Protein AF-A0A6U0T9C7-F1 (afdb_monomer)

Secondary structure (DSSP, 8-state):
-HHHHHHHHHHHHTGGG-HHHHT-HHHHHHHHHHHHHHHHH-GGGHHHHHHHHHHHHHH-TT-HHHHHHHHHHHHHTT-HHHHHHHHHHHHHH-GGGHHHHHHHHHHHHHHHHHHTT-

Nearest PDB structures (foldseek):
  2vyi-assembly2_B  TM=6.936E-01  e=2.132E-03  Homo sapiens
  4gyw-assembly2_A  TM=7.479E-01  e=1.296E-02  Homo sapiens
  5hgv-assembly1_A  TM=7.455E-01  e=1.296E-02  Homo sapiens
  4gyw-assembly1_C  TM=7.461E-01  e=1.592E-02  Homo sapiens
  4n3c-assembly1_A  TM=6.833E-01  e=2.667E-02  Homo sapiens

Radius of gyration: 15.23 Å; Cα contacts (8 Å, |Δi|>4): 133; chains: 1; bounding box: 35×31×42 Å

Solvent-accessible surface area (backbone atoms only — not comparable to full-atom values): 6053 Å² total; per-residue (Å²): 113,67,47,64,53,36,52,52,50,47,51,60,44,58,49,84,79,45,70,78,39,69,59,26,67,66,44,22,51,41,26,35,54,30,20,54,45,29,57,73,73,41,80,88,30,34,64,64,19,46,59,27,27,54,54,16,39,76,52,37,78,66,46,36,67,39,26,50,50,44,17,54,36,26,45,75,72,66,38,51,67,62,16,39,55,22,33,50,53,19,20,72,56,32,64,90,42,38,70,57,33,54,52,52,43,54,52,46,54,52,52,52,57,60,62,74,75,110

pLDDT: mean 89.1, std 9.53, range [55.69, 97.62]

Foldseek 3Di:
DQLVVLVVVLCVLPPPPPVVSQLDLSNLVSLLSNLVVQVVPDLVSLVVSLVSLVSSCVSPVLPLSSLQSQLVSCVSVVNLVSSLVSLVSSCVSPVVCVVVSVVVNVVSVVVNVVVVVD

Mean predicted aligned error: 5.06 Å

Structure (mmCIF, N/CA/C/O backbone):
data_AF-A0A6U0T9C7-F1
#
_entry.id   AF-A0A6U0T9C7-F1
#
loop_
_atom_site.group_PDB
_atom_site.id
_atom_site.type_symbol
_atom_s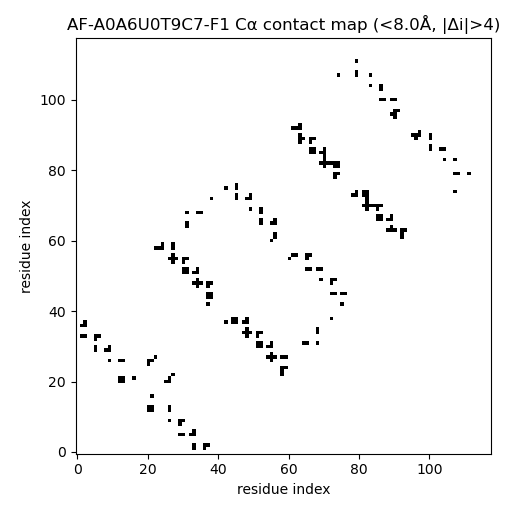ite.label_atom_id
_atom_site.label_alt_id
_atom_site.label_comp_id
_atom_site.label_asym_id
_atom_site.label_entity_id
_atom_site.label_seq_id
_atom_site.pdbx_PDB_ins_code
_atom_site.Cartn_x
_atom_site.Cartn_y
_atom_site.Cartn_z
_atom_site.occupancy
_atom_site.B_iso_or_equiv
_atom_site.auth_seq_id
_atom_site.auth_comp_id
_atom_site.auth_asym_id
_atom_site.auth_atom_id
_atom_site.pdbx_PDB_model_num
ATOM 1 N N . LYS A 1 1 ? 8.432 17.665 -3.614 1.00 78.50 1 LYS A N 1
ATOM 2 C CA . LYS A 1 1 ? 9.673 17.315 -4.367 1.00 78.50 1 LYS A CA 1
ATOM 3 C C . LYS A 1 1 ? 9.810 15.802 -4.592 1.00 78.50 1 LYS A C 1
ATOM 5 O O . LYS A 1 1 ? 9.976 15.419 -5.741 1.00 78.50 1 LYS A O 1
ATOM 10 N N . LYS A 1 2 ? 9.670 14.964 -3.547 1.00 86.88 2 LYS A N 1
ATOM 11 C CA . LYS A 1 2 ? 9.760 13.483 -3.593 1.00 86.88 2 LYS A CA 1
ATOM 12 C C . LYS A 1 2 ? 8.844 12.835 -4.644 1.00 86.88 2 LYS A C 1
ATOM 14 O O . LYS A 1 2 ? 9.348 12.213 -5.568 1.00 86.88 2 LYS A O 1
ATOM 19 N N . VAL A 1 3 ? 7.535 13.103 -4.590 1.00 89.06 3 VAL A N 1
ATOM 20 C CA . VAL A 1 3 ? 6.555 12.571 -5.562 1.00 89.06 3 VAL A CA 1
ATOM 21 C C . VAL A 1 3 ? 6.921 12.899 -7.008 1.00 89.06 3 VAL A C 1
ATOM 23 O O . VAL A 1 3 ? 6.944 12.011 -7.843 1.00 89.06 3 VAL A O 1
ATOM 26 N N . LYS A 1 4 ? 7.296 14.149 -7.314 1.00 89.81 4 LYS A N 1
ATOM 27 C CA . LYS A 1 4 ? 7.673 14.555 -8.681 1.00 89.81 4 LYS A CA 1
ATOM 28 C C . LYS A 1 4 ? 8.869 13.759 -9.223 1.00 89.81 4 LYS A C 1
ATOM 30 O O . LYS A 1 4 ? 8.873 13.406 -10.398 1.00 89.81 4 LYS A O 1
ATOM 35 N N . LEU A 1 5 ? 9.868 13.487 -8.379 1.00 90.94 5 LEU A N 1
ATOM 36 C CA . LEU A 1 5 ? 11.025 12.670 -8.756 1.00 90.94 5 LEU A CA 1
ATOM 37 C C . LEU A 1 5 ? 10.598 11.228 -9.036 1.00 90.94 5 LEU A C 1
ATOM 39 O O . LEU A 1 5 ? 10.905 10.701 -10.100 1.00 90.94 5 LEU A O 1
ATOM 43 N N . LEU A 1 6 ? 9.826 10.633 -8.128 1.00 91.81 6 LEU A N 1
ATOM 44 C CA . LEU A 1 6 ? 9.320 9.268 -8.272 1.00 91.81 6 LEU A CA 1
ATOM 45 C C . LEU A 1 6 ? 8.404 9.120 -9.492 1.00 91.81 6 LEU A C 1
ATOM 47 O O . LEU A 1 6 ? 8.514 8.146 -10.225 1.00 91.81 6 LEU A O 1
ATOM 51 N N . SER A 1 7 ? 7.579 10.123 -9.798 1.00 91.69 7 SER A N 1
ATOM 52 C CA . SER A 1 7 ? 6.781 10.145 -11.025 1.00 91.69 7 SER A CA 1
ATOM 53 C C . SER A 1 7 ? 7.632 10.173 -12.287 1.00 91.69 7 SER A C 1
ATOM 55 O O . SER A 1 7 ? 7.275 9.523 -13.264 1.00 91.69 7 SER A O 1
ATOM 57 N N . SER A 1 8 ? 8.759 10.890 -12.273 1.00 91.19 8 SER A N 1
ATOM 58 C CA . SER A 1 8 ? 9.704 10.859 -13.390 1.00 91.19 8 SER A CA 1
ATOM 59 C C . SER A 1 8 ? 10.360 9.488 -13.534 1.00 91.19 8 SER A C 1
ATOM 61 O O . SER A 1 8 ? 10.515 9.025 -14.657 1.00 91.19 8 SER A O 1
ATOM 63 N N . VAL A 1 9 ? 10.724 8.840 -12.422 1.00 90.12 9 VAL A N 1
ATOM 64 C CA . VAL A 1 9 ? 11.318 7.493 -12.426 1.00 90.12 9 VAL A CA 1
ATOM 65 C C . VAL A 1 9 ? 10.330 6.477 -12.985 1.00 90.12 9 VAL A C 1
ATOM 67 O O . VAL A 1 9 ? 10.665 5.782 -13.938 1.00 90.12 9 VAL A O 1
ATOM 70 N N . VAL A 1 10 ? 9.100 6.446 -12.463 1.00 90.62 10 VAL A N 1
ATOM 71 C CA . VAL A 1 10 ? 8.047 5.551 -12.960 1.00 90.62 10 VAL A CA 1
ATOM 72 C C . VAL A 1 10 ? 7.809 5.786 -14.448 1.00 90.62 10 VAL A C 1
ATOM 74 O O . VAL A 1 10 ? 7.822 4.832 -15.210 1.00 90.62 10 VAL A O 1
ATOM 77 N N . LYS A 1 11 ? 7.690 7.047 -14.889 1.00 90.44 11 LYS A N 1
ATOM 78 C CA . LYS A 1 11 ? 7.507 7.367 -16.312 1.00 90.44 11 LYS A CA 1
ATOM 79 C C . LYS A 1 11 ? 8.641 6.829 -17.187 1.00 90.44 11 LYS A C 1
ATOM 81 O O . LYS A 1 11 ? 8.370 6.378 -18.292 1.00 90.44 11 LYS A O 1
ATOM 86 N N . SER A 1 12 ? 9.889 6.908 -16.727 1.00 87.00 12 SER A N 1
ATOM 87 C CA . SER A 1 12 ? 11.034 6.369 -17.465 1.00 87.00 12 SER A CA 1
ATOM 88 C C . SER A 1 12 ? 11.021 4.841 -17.517 1.00 87.00 12 SER A C 1
ATOM 90 O O . SER A 1 12 ? 11.370 4.282 -18.547 1.00 87.00 12 SER A O 1
ATOM 92 N N . LEU A 1 13 ? 10.602 4.179 -16.435 1.00 84.88 13 LEU A N 1
ATOM 93 C CA . LEU A 1 13 ? 10.501 2.716 -16.352 1.00 84.88 13 LEU A CA 1
ATOM 94 C C . LEU A 1 13 ? 9.321 2.145 -17.150 1.00 84.88 13 LEU A C 1
ATOM 96 O O . LEU A 1 13 ? 9.326 0.967 -17.480 1.00 84.88 13 LEU A O 1
ATOM 100 N N . THR A 1 14 ? 8.322 2.972 -17.462 1.00 85.19 14 THR A N 1
ATOM 101 C CA . THR A 1 14 ? 7.164 2.601 -18.287 1.00 85.19 14 THR A CA 1
ATOM 102 C C . THR A 1 14 ? 7.236 3.179 -19.701 1.00 85.19 14 THR A C 1
ATOM 104 O O . THR A 1 14 ? 6.224 3.204 -20.398 1.00 85.19 14 THR A O 1
ATOM 107 N N . LYS A 1 15 ? 8.372 3.757 -20.109 1.00 78.50 15 LYS A N 1
ATOM 108 C CA . LYS A 1 15 ? 8.492 4.386 -21.425 1.00 78.50 15 LYS A CA 1
ATOM 109 C C . LYS A 1 15 ? 8.674 3.312 -22.506 1.00 78.50 15 LYS A C 1
ATOM 111 O O . LYS A 1 15 ? 9.480 2.408 -22.333 1.00 78.50 15 LYS A O 1
ATOM 116 N N . ASP A 1 16 ? 7.946 3.480 -23.610 1.00 64.56 16 ASP A N 1
ATOM 117 C CA . ASP A 1 16 ? 8.043 2.720 -24.869 1.00 64.56 16 ASP A CA 1
ATOM 118 C C . ASP A 1 16 ? 7.512 1.271 -24.861 1.00 64.56 16 ASP A C 1
ATOM 120 O O . ASP A 1 16 ? 7.945 0.478 -25.691 1.00 64.56 16 ASP A O 1
ATOM 124 N N . ASP A 1 17 ? 6.560 0.924 -23.975 1.00 60.25 17 ASP A N 1
ATOM 125 C CA . ASP A 1 17 ? 5.996 -0.443 -23.844 1.00 60.25 17 ASP A CA 1
ATOM 126 C C . ASP A 1 17 ? 7.082 -1.535 -23.848 1.00 60.25 17 ASP A C 1
ATOM 128 O O . ASP A 1 17 ? 6.859 -2.672 -24.268 1.00 60.25 17 ASP A O 1
ATOM 132 N N . ASP A 1 18 ? 8.285 -1.173 -23.389 1.00 60.09 18 ASP A N 1
ATOM 133 C CA . ASP A 1 18 ? 9.440 -2.048 -23.405 1.00 60.09 18 ASP A CA 1
ATOM 134 C C . ASP A 1 18 ? 9.189 -3.131 -22.355 1.00 60.09 18 ASP A C 1
ATOM 136 O O . ASP A 1 18 ? 9.320 -2.925 -21.141 1.00 60.09 18 ASP A O 1
ATOM 140 N N . VAL A 1 19 ? 8.702 -4.275 -22.846 1.00 60.56 19 VAL A N 1
ATOM 141 C CA . VAL A 1 19 ? 8.072 -5.357 -22.075 1.00 60.56 19 VAL A CA 1
ATOM 142 C C . VAL A 1 19 ? 8.976 -5.843 -20.937 1.00 60.56 19 VAL A C 1
ATOM 144 O O . VAL A 1 19 ? 8.490 -6.339 -19.922 1.00 60.56 19 VAL A O 1
ATOM 147 N N . GLN A 1 20 ? 10.293 -5.646 -21.060 1.00 61.75 20 GLN A N 1
ATOM 148 C CA . GLN A 1 20 ? 11.268 -6.024 -20.040 1.00 61.75 20 GLN A CA 1
ATOM 149 C C . GLN A 1 20 ? 11.197 -5.184 -18.756 1.00 61.75 20 GLN A C 1
ATOM 151 O O . GLN A 1 20 ? 11.507 -5.704 -17.684 1.00 61.75 20 GLN A O 1
ATOM 156 N N . LEU A 1 21 ? 10.802 -3.907 -18.820 1.00 67.12 21 LEU A N 1
ATOM 157 C CA . LEU A 1 21 ? 10.842 -3.009 -17.656 1.00 67.12 21 LEU A CA 1
ATOM 158 C C . LEU A 1 21 ? 9.487 -2.842 -16.962 1.00 67.12 21 LEU A C 1
ATOM 160 O O . LEU A 1 21 ? 9.453 -2.612 -15.749 1.00 67.12 21 LEU A O 1
ATOM 164 N N . VAL A 1 22 ? 8.383 -3.038 -17.688 1.00 71.25 22 VAL A N 1
ATOM 165 C CA . VAL A 1 22 ? 7.010 -2.944 -17.155 1.00 71.25 22 VAL A CA 1
ATOM 166 C C . VAL A 1 22 ? 6.708 -4.038 -16.118 1.00 71.25 22 VAL A C 1
ATOM 168 O O . VAL A 1 22 ? 5.928 -3.816 -15.201 1.00 71.25 22 VAL A O 1
ATOM 171 N N . GLY A 1 23 ? 7.367 -5.196 -16.207 1.00 76.56 23 GLY A N 1
ATOM 172 C CA . GLY A 1 23 ? 7.290 -6.268 -15.204 1.00 76.56 23 GLY A CA 1
ATOM 173 C C . GLY A 1 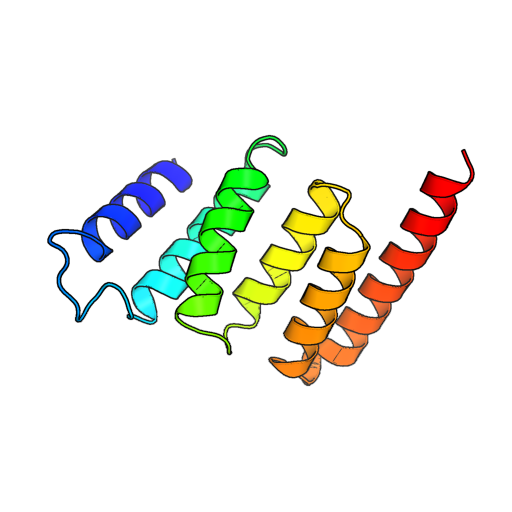23 ? 8.458 -6.289 -14.214 1.00 76.56 23 GLY A C 1
ATOM 174 O O . GLY A 1 23 ? 8.669 -7.293 -13.538 1.00 76.56 23 GLY A O 1
ATOM 175 N N . SER A 1 24 ? 9.283 -5.239 -14.162 1.00 85.62 24 SER A N 1
ATOM 176 C CA . SER A 1 24 ? 10.500 -5.263 -13.347 1.00 85.62 24 SER A CA 1
ATOM 177 C C . SER A 1 24 ? 10.221 -4.989 -11.868 1.00 85.62 24 SER A C 1
ATOM 179 O O . SER A 1 24 ? 9.469 -4.083 -11.503 1.00 85.62 24 SER A O 1
ATOM 181 N N . THR A 1 25 ? 10.934 -5.688 -10.985 1.00 88.12 25 THR A N 1
ATOM 182 C CA . THR A 1 25 ? 10.912 -5.410 -9.538 1.00 88.12 25 THR A CA 1
ATOM 183 C C . THR A 1 25 ? 11.383 -3.988 -9.212 1.00 88.12 25 THR A C 1
ATOM 185 O O . THR A 1 25 ? 11.005 -3.431 -8.182 1.00 88.12 25 THR A O 1
ATOM 188 N N . ALA A 1 26 ? 12.171 -3.357 -10.090 1.00 89.62 26 ALA A N 1
ATOM 189 C CA . ALA A 1 26 ? 12.546 -1.948 -9.980 1.00 89.62 26 ALA A CA 1
ATOM 190 C C . ALA A 1 26 ? 11.336 -1.013 -10.142 1.00 89.62 26 ALA A C 1
ATOM 192 O O . ALA A 1 26 ? 11.202 -0.051 -9.381 1.00 89.62 26 ALA A O 1
ATOM 193 N N . LEU A 1 27 ? 10.434 -1.308 -11.085 1.00 91.06 27 LEU A N 1
ATOM 194 C CA . LEU A 1 27 ? 9.176 -0.581 -11.232 1.00 91.06 27 LEU A CA 1
ATOM 195 C C . LEU A 1 27 ? 8.267 -0.803 -10.021 1.00 91.06 27 LEU A C 1
ATOM 197 O O . LEU A 1 27 ? 7.776 0.181 -9.469 1.00 91.06 27 LEU A O 1
ATOM 201 N N . ALA A 1 28 ? 8.117 -2.048 -9.554 1.00 92.75 28 ALA A N 1
ATOM 202 C CA . ALA A 1 28 ? 7.353 -2.344 -8.339 1.00 92.75 28 ALA A CA 1
ATOM 203 C C . ALA A 1 28 ? 7.863 -1.522 -7.141 1.00 92.75 28 ALA A C 1
ATOM 205 O O . ALA A 1 28 ? 7.093 -0.822 -6.485 1.00 92.75 28 ALA A O 1
ATOM 206 N N . HIS A 1 29 ? 9.179 -1.498 -6.910 1.00 92.94 29 HIS A N 1
ATOM 207 C CA . HIS A 1 29 ? 9.777 -0.677 -5.855 1.00 92.94 29 HIS A CA 1
ATOM 208 C C . HIS A 1 29 ? 9.537 0.826 -6.049 1.00 92.94 29 HIS A C 1
ATOM 210 O O . HIS A 1 29 ? 9.235 1.527 -5.081 1.00 92.94 29 HIS A O 1
ATOM 216 N N . ALA A 1 30 ? 9.658 1.345 -7.274 1.00 93.81 30 ALA A N 1
ATOM 217 C CA . ALA A 1 30 ? 9.414 2.759 -7.552 1.00 93.81 30 ALA A CA 1
ATOM 218 C C . ALA A 1 30 ? 7.952 3.158 -7.279 1.00 93.81 30 ALA A C 1
ATOM 220 O O . ALA A 1 30 ? 7.711 4.225 -6.709 1.00 93.81 30 ALA A O 1
ATOM 221 N N . LEU A 1 31 ? 6.998 2.293 -7.638 1.00 95.00 31 LEU A N 1
ATOM 222 C CA . LEU A 1 31 ? 5.571 2.462 -7.360 1.00 95.00 31 LEU A CA 1
ATOM 223 C C . LEU A 1 31 ? 5.289 2.449 -5.852 1.00 95.00 31 LEU A C 1
ATOM 225 O O . LEU A 1 31 ? 4.675 3.386 -5.348 1.00 95.00 31 LEU A O 1
ATOM 229 N N . VAL A 1 32 ? 5.838 1.481 -5.109 1.00 95.81 32 VAL A N 1
ATOM 230 C CA . VAL A 1 32 ? 5.737 1.412 -3.636 1.00 95.81 32 VAL A CA 1
ATOM 231 C C . VAL A 1 32 ? 6.232 2.702 -2.986 1.00 95.81 32 VAL A C 1
ATOM 233 O O . VAL A 1 32 ? 5.557 3.268 -2.129 1.00 95.81 32 VAL A O 1
ATOM 236 N N . LEU A 1 33 ? 7.396 3.211 -3.402 1.00 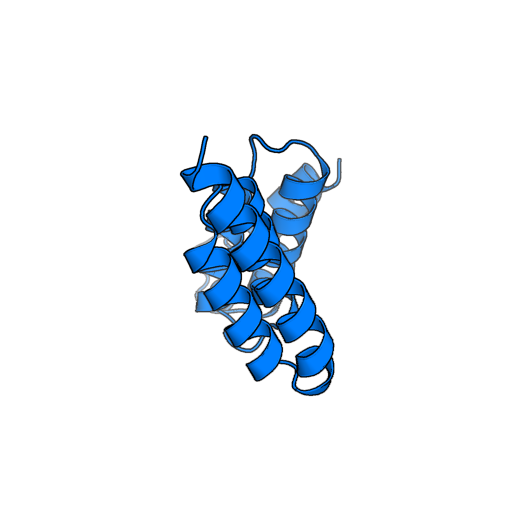94.50 33 LEU A N 1
ATOM 237 C CA . LEU A 1 33 ? 7.940 4.459 -2.858 1.00 94.50 33 LEU A CA 1
ATOM 238 C C . LEU A 1 33 ? 7.086 5.680 -3.215 1.00 94.50 33 LEU A C 1
ATOM 240 O O . LEU A 1 33 ? 7.039 6.639 -2.438 1.00 94.50 33 LEU A O 1
ATOM 244 N N . ARG A 1 34 ? 6.451 5.683 -4.393 1.00 94.69 34 ARG A N 1
ATOM 245 C CA . ARG A 1 34 ? 5.587 6.785 -4.830 1.00 94.69 34 ARG A CA 1
ATOM 246 C C . ARG A 1 34 ? 4.273 6.796 -4.062 1.00 94.69 34 ARG A C 1
ATOM 248 O O . ARG A 1 34 ? 3.886 7.869 -3.605 1.00 94.69 34 ARG A O 1
ATOM 255 N N . ALA A 1 35 ? 3.678 5.629 -3.838 1.00 94.75 35 ALA A N 1
ATOM 256 C CA . ALA A 1 35 ? 2.514 5.468 -2.980 1.00 94.75 35 ALA A CA 1
ATOM 257 C C . ALA A 1 35 ? 2.788 5.941 -1.546 1.00 94.75 35 ALA A C 1
ATOM 259 O O . ALA A 1 35 ? 2.043 6.762 -1.021 1.00 94.75 35 ALA A O 1
ATOM 260 N N . ASP A 1 36 ? 3.912 5.518 -0.957 1.00 94.06 36 ASP A N 1
ATOM 261 C CA . ASP A 1 36 ? 4.379 5.971 0.365 1.00 94.06 36 ASP A CA 1
ATOM 262 C C . ASP A 1 36 ? 4.426 7.512 0.426 1.00 94.06 36 ASP A C 1
ATOM 264 O O . ASP A 1 36 ? 3.854 8.165 1.297 1.00 94.06 36 ASP A O 1
ATOM 268 N N . ALA A 1 37 ? 5.034 8.124 -0.596 1.00 92.69 37 ALA A N 1
ATOM 269 C CA . ALA A 1 37 ? 5.148 9.574 -0.703 1.00 92.69 37 ALA A CA 1
ATOM 270 C C . ALA A 1 37 ? 3.805 10.291 -0.940 1.00 92.69 37 ALA A C 1
ATOM 272 O O . ALA A 1 37 ? 3.689 11.472 -0.613 1.00 92.69 37 ALA A O 1
ATOM 273 N N . HIS A 1 38 ? 2.810 9.631 -1.537 1.00 91.88 38 HIS A N 1
ATOM 274 C CA . HIS A 1 38 ? 1.456 10.173 -1.668 1.00 91.88 38 HIS A CA 1
ATOM 275 C C . HIS A 1 38 ? 0.764 10.247 -0.306 1.00 91.88 38 HIS A C 1
ATOM 277 O O . HIS A 1 38 ? 0.215 11.301 0.027 1.00 91.88 38 HIS A O 1
ATOM 283 N N . LEU A 1 39 ? 0.859 9.179 0.492 1.00 90.50 39 LEU A N 1
ATOM 284 C CA . LEU A 1 39 ? 0.263 9.119 1.828 1.00 90.50 39 LEU A CA 1
ATOM 285 C C . LEU A 1 39 ? 0.916 10.107 2.809 1.00 90.50 39 LEU A C 1
ATOM 287 O O . LEU A 1 39 ? 0.220 10.691 3.634 1.00 90.50 39 LEU A O 1
ATOM 291 N N . GLU A 1 40 ? 2.225 10.359 2.685 1.00 86.56 40 GLU A N 1
ATOM 292 C CA . GLU A 1 40 ? 2.953 11.335 3.517 1.00 86.56 40 GLU A CA 1
ATOM 293 C C . GLU A 1 40 ? 2.492 12.792 3.315 1.00 86.56 40 GLU A C 1
ATOM 295 O O . GLU A 1 40 ? 2.626 13.611 4.225 1.00 86.56 40 GLU A O 1
ATOM 300 N N . ILE A 1 41 ? 2.026 13.156 2.113 1.00 79.88 41 ILE A N 1
ATOM 301 C CA . ILE A 1 41 ? 1.815 14.564 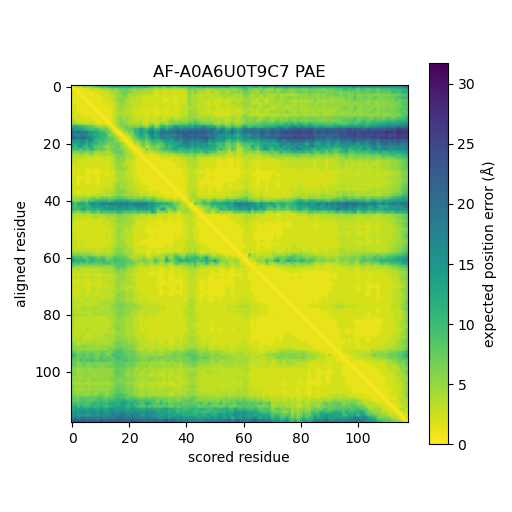1.744 1.00 79.88 41 ILE A CA 1
ATOM 302 C C . ILE A 1 41 ? 0.388 15.024 2.059 1.00 79.88 41 ILE A C 1
ATOM 304 O O . ILE A 1 41 ? 0.234 16.057 2.711 1.00 79.88 41 ILE A O 1
ATOM 308 N N . ILE A 1 42 ? -0.651 14.314 1.594 1.00 71.75 42 ILE A N 1
ATOM 309 C CA . ILE A 1 42 ? -2.059 14.672 1.860 1.00 71.75 42 ILE A CA 1
ATOM 310 C C . ILE A 1 42 ? -2.945 13.407 1.830 1.00 71.75 42 ILE A C 1
ATOM 312 O O . ILE A 1 42 ? -2.853 12.643 0.868 1.00 71.75 42 ILE A O 1
ATOM 316 N N . PRO A 1 43 ? -3.903 13.236 2.767 1.00 65.19 43 PRO A N 1
ATOM 317 C CA . PRO A 1 43 ? -4.894 12.148 2.731 1.00 65.19 43 PRO A CA 1
ATOM 318 C C . PRO A 1 43 ? -5.735 12.078 1.442 1.00 65.19 43 PRO A C 1
ATOM 320 O O . PRO A 1 43 ? -6.265 11.033 1.092 1.00 65.19 43 PRO A O 1
ATOM 323 N N . SER A 1 44 ? -5.847 13.172 0.684 1.00 71.44 44 SER A N 1
ATOM 324 C CA . SER A 1 44 ? -6.579 13.207 -0.589 1.00 71.44 44 SER A CA 1
ATOM 325 C C . SER A 1 44 ? -5.886 12.449 -1.725 1.00 71.44 44 SER A C 1
ATOM 327 O O . SER A 1 44 ? -6.474 12.317 -2.795 1.00 71.44 44 SER A O 1
ATOM 329 N N . LYS A 1 45 ? -4.659 11.954 -1.507 1.00 86.62 45 LYS A N 1
ATOM 330 C CA . LYS A 1 45 ? -3.885 11.158 -2.472 1.00 86.62 45 LYS A CA 1
ATOM 331 C C . LYS A 1 45 ? -3.916 9.654 -2.212 1.00 86.62 45 LYS A C 1
ATOM 333 O O . LYS A 1 45 ? -3.142 8.909 -2.809 1.00 86.62 45 LYS A O 1
ATOM 338 N N . VAL A 1 46 ? -4.828 9.205 -1.350 1.00 92.75 46 VAL A N 1
ATOM 339 C CA . VAL A 1 46 ? -5.050 7.780 -1.065 1.00 92.75 46 VAL A CA 1
ATOM 340 C C . VAL A 1 46 ? -5.396 7.002 -2.334 1.00 92.75 46 VAL A C 1
ATOM 342 O O . VAL A 1 46 ? -4.866 5.916 -2.534 1.00 92.75 46 VAL A O 1
ATOM 345 N N . LYS A 1 47 ? -6.202 7.575 -3.238 1.00 93.19 47 LYS A N 1
ATOM 346 C CA . LYS A 1 47 ? -6.557 6.912 -4.499 1.00 93.19 47 LYS A CA 1
ATOM 347 C C . LYS A 1 47 ? -5.324 6.634 -5.360 1.00 93.19 47 LYS A C 1
ATOM 349 O O . LYS A 1 47 ? -5.120 5.507 -5.788 1.00 93.19 47 LYS A O 1
ATOM 354 N N . GLU A 1 48 ? -4.485 7.640 -5.589 1.00 93.38 48 GLU A N 1
ATOM 355 C CA . GLU A 1 48 ? -3.276 7.460 -6.390 1.00 93.38 48 GLU A CA 1
ATOM 356 C C . GLU A 1 48 ? -2.246 6.555 -5.697 1.00 93.38 48 GLU A C 1
ATOM 358 O O . GLU A 1 48 ? -1.469 5.891 -6.374 1.00 93.38 48 GLU A O 1
ATOM 363 N N . ALA A 1 49 ? -2.220 6.524 -4.360 1.00 94.81 49 ALA A N 1
ATOM 364 C CA . ALA A 1 49 ? -1.404 5.564 -3.621 1.00 94.81 49 ALA A CA 1
ATOM 365 C C . ALA A 1 49 ? -1.888 4.122 -3.848 1.00 94.81 49 ALA A C 1
ATOM 367 O O . ALA A 1 49 ? -1.069 3.259 -4.144 1.00 94.81 49 ALA A O 1
ATOM 368 N N . LEU A 1 50 ? -3.198 3.868 -3.769 1.00 96.06 50 LEU A N 1
ATOM 369 C CA . LEU A 1 50 ? -3.773 2.544 -4.031 1.00 96.06 50 LEU A CA 1
ATOM 370 C C . LEU A 1 50 ? -3.509 2.083 -5.469 1.00 96.06 50 LEU A C 1
ATOM 372 O O . LEU A 1 50 ? -3.044 0.967 -5.662 1.00 96.06 50 LEU A O 1
ATOM 376 N N . GLU A 1 51 ? -3.687 2.960 -6.463 1.00 95.50 51 GLU A N 1
ATOM 377 C CA . GLU A 1 51 ? -3.391 2.640 -7.870 1.00 95.50 51 GLU A CA 1
ATOM 378 C C . GLU A 1 51 ? -1.927 2.230 -8.097 1.00 95.50 51 GLU A C 1
ATOM 380 O O . GLU A 1 51 ? -1.641 1.350 -8.912 1.00 95.50 51 GLU A O 1
ATOM 385 N N . ASP A 1 52 ? -0.988 2.874 -7.402 1.00 95.19 52 ASP A N 1
ATOM 386 C CA . ASP A 1 52 ? 0.429 2.517 -7.464 1.00 95.19 52 ASP A CA 1
ATOM 387 C C . ASP A 1 52 ? 0.712 1.184 -6.769 1.00 95.19 52 ASP A C 1
ATOM 389 O O . ASP A 1 52 ? 1.499 0.381 -7.271 1.00 95.19 52 ASP A O 1
ATOM 393 N N . ILE A 1 53 ? 0.071 0.942 -5.627 1.00 96.81 53 ILE A N 1
ATOM 394 C CA . ILE A 1 53 ? 0.268 -0.276 -4.844 1.00 96.81 53 ILE A CA 1
ATOM 395 C C . ILE A 1 53 ? -0.320 -1.501 -5.529 1.00 96.81 53 ILE A C 1
ATOM 397 O O . ILE A 1 53 ? 0.357 -2.524 -5.569 1.00 96.81 53 ILE A O 1
ATOM 401 N N . ASP A 1 54 ? -1.514 -1.404 -6.108 1.00 95.69 54 ASP A N 1
ATOM 402 C CA . ASP A 1 54 ? -2.119 -2.521 -6.836 1.00 95.69 54 ASP A CA 1
ATOM 403 C C . ASP A 1 54 ? -1.218 -2.951 -8.000 1.00 95.69 54 ASP A C 1
ATOM 405 O O . ASP A 1 54 ? -0.857 -4.121 -8.106 1.00 95.69 54 ASP A O 1
ATOM 409 N N . LYS A 1 55 ? -0.705 -1.987 -8.776 1.00 93.56 55 LYS A N 1
ATOM 410 C CA . LYS A 1 55 ? 0.277 -2.267 -9.834 1.00 93.56 55 LYS A CA 1
ATOM 411 C C . LYS A 1 55 ? 1.574 -2.864 -9.297 1.00 93.56 55 LYS A C 1
ATOM 413 O O . LYS A 1 55 ? 2.164 -3.724 -9.941 1.00 93.56 55 LYS A O 1
ATOM 418 N N . ALA A 1 56 ? 2.061 -2.390 -8.151 1.00 94.19 56 ALA A N 1
ATOM 419 C CA . ALA A 1 56 ? 3.281 -2.927 -7.561 1.00 94.19 56 ALA A CA 1
ATOM 420 C C . ALA A 1 56 ? 3.110 -4.383 -7.113 1.00 94.19 56 ALA A C 1
ATOM 422 O O . ALA A 1 56 ? 4.023 -5.177 -7.315 1.00 94.19 56 ALA A O 1
ATOM 423 N N . ILE A 1 57 ? 1.954 -4.724 -6.537 1.00 94.25 5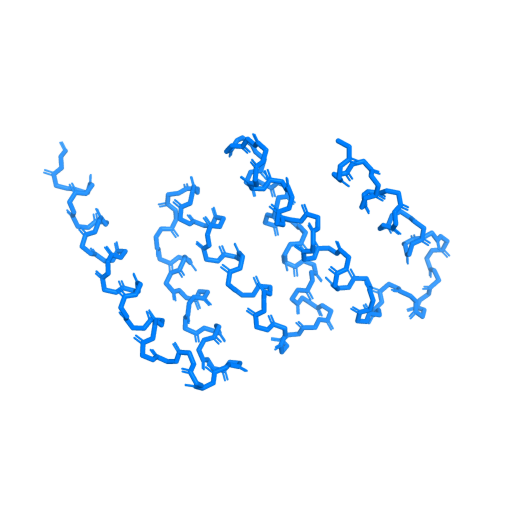7 ILE A N 1
ATOM 424 C CA . ILE A 1 57 ? 1.609 -6.082 -6.101 1.00 94.25 57 ILE A CA 1
ATOM 425 C C . ILE A 1 57 ? 1.430 -7.010 -7.305 1.00 94.25 57 ILE A C 1
ATOM 427 O O . ILE A 1 57 ? 1.907 -8.141 -7.256 1.00 94.25 57 ILE A O 1
ATOM 431 N N . ASP A 1 58 ? 0.817 -6.534 -8.392 1.00 92.44 58 ASP A N 1
ATOM 432 C CA . ASP A 1 58 ? 0.677 -7.305 -9.635 1.00 92.44 58 ASP A CA 1
ATOM 433 C C . ASP A 1 58 ? 2.041 -7.684 -10.239 1.00 92.44 58 ASP A C 1
ATOM 435 O O . ASP A 1 58 ? 2.183 -8.744 -10.851 1.00 92.44 58 ASP A O 1
ATOM 439 N N . ILE A 1 59 ? 3.056 -6.830 -10.058 1.00 90.88 59 ILE A N 1
ATOM 440 C CA . ILE A 1 59 ? 4.429 -7.077 -10.519 1.00 90.88 59 ILE A CA 1
ATOM 441 C C . ILE A 1 59 ? 5.212 -7.949 -9.523 1.00 90.88 59 ILE A C 1
ATOM 443 O O . ILE A 1 59 ? 5.926 -8.865 -9.929 1.00 90.88 59 ILE A O 1
ATOM 447 N N . ASP A 1 60 ? 5.120 -7.651 -8.225 1.00 87.75 60 ASP A N 1
ATOM 448 C CA . ASP A 1 60 ? 5.863 -8.319 -7.154 1.00 87.75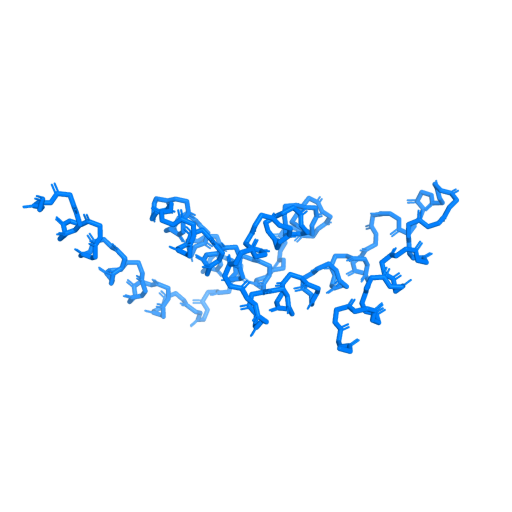 60 ASP A CA 1
ATOM 449 C C . ASP A 1 60 ? 4.957 -8.583 -5.944 1.00 87.75 60 ASP A C 1
ATOM 451 O O . ASP A 1 60 ? 4.838 -7.784 -5.009 1.00 87.75 60 ASP A O 1
ATOM 455 N N . THR A 1 61 ? 4.340 -9.762 -5.959 1.00 81.50 61 THR A N 1
ATOM 456 C CA . THR A 1 61 ? 3.385 -10.212 -4.937 1.00 81.50 61 THR A CA 1
ATOM 457 C C . THR A 1 61 ? 4.025 -10.463 -3.569 1.00 81.50 61 THR A C 1
ATOM 459 O O . THR A 1 61 ? 3.322 -10.474 -2.557 1.00 81.50 61 THR A O 1
ATOM 462 N N . ILE A 1 62 ? 5.352 -10.629 -3.505 1.00 79.81 62 ILE A N 1
ATOM 463 C CA . ILE A 1 62 ? 6.090 -10.956 -2.273 1.00 79.81 62 ILE A CA 1
ATOM 464 C C . ILE A 1 62 ? 6.557 -9.676 -1.559 1.00 79.81 62 ILE A C 1
ATOM 466 O O . ILE A 1 62 ? 7.045 -9.718 -0.426 1.00 79.81 62 ILE A O 1
ATOM 470 N N . ASN A 1 63 ? 6.363 -8.500 -2.162 1.00 84.94 63 ASN A N 1
ATOM 471 C CA . ASN A 1 63 ? 6.792 -7.241 -1.574 1.00 84.94 63 ASN A CA 1
ATOM 472 C C . ASN A 1 63 ? 5.982 -6.877 -0.317 1.00 84.94 63 ASN A C 1
ATOM 474 O O . ASN A 1 63 ? 4.960 -6.191 -0.361 1.00 84.94 63 ASN A O 1
ATOM 478 N N . GLY A 1 64 ? 6.503 -7.268 0.846 1.00 90.44 64 GLY A N 1
ATOM 479 C CA . GLY A 1 64 ? 5.929 -6.950 2.149 1.00 90.44 64 GLY A CA 1
ATOM 480 C C . GLY A 1 64 ? 5.651 -5.464 2.370 1.00 90.44 64 GLY A C 1
ATOM 481 O O . GLY A 1 64 ? 4.645 -5.099 2.979 1.00 90.44 64 GLY A O 1
ATOM 482 N N . LYS A 1 65 ? 6.515 -4.583 1.852 1.00 93.06 65 LYS A N 1
ATOM 483 C CA . LYS A 1 65 ? 6.318 -3.138 1.991 1.00 93.06 65 LYS A CA 1
ATOM 484 C C . LYS A 1 65 ? 5.082 -2.671 1.215 1.00 93.06 65 LYS A C 1
ATOM 486 O O . LYS A 1 65 ? 4.363 -1.813 1.723 1.00 93.06 65 LYS A O 1
ATOM 491 N N . ALA A 1 66 ? 4.805 -3.250 0.044 1.00 95.38 66 ALA A N 1
ATOM 492 C CA . ALA A 1 66 ? 3.612 -2.931 -0.740 1.00 95.38 66 ALA A CA 1
ATOM 493 C C . ALA A 1 66 ? 2.329 -3.250 0.043 1.00 95.38 66 ALA A C 1
ATOM 495 O O . ALA A 1 66 ? 1.471 -2.382 0.198 1.00 95.38 66 ALA A O 1
ATOM 496 N N . TRP A 1 67 ? 2.251 -4.443 0.640 1.00 97.12 67 TRP A N 1
ATOM 497 C CA . TRP A 1 67 ? 1.120 -4.844 1.482 1.00 97.12 67 TRP A CA 1
ATOM 498 C C . TRP A 1 67 ? 0.943 -3.951 2.712 1.00 97.12 67 TRP A C 1
ATOM 500 O O . TRP A 1 67 ? -0.179 -3.573 3.052 1.00 97.12 67 TRP A O 1
ATOM 510 N N . ARG A 1 68 ? 2.046 -3.547 3.359 1.00 96.12 68 ARG A N 1
ATOM 511 C CA . ARG A 1 68 ? 1.968 -2.643 4.514 1.00 96.12 68 ARG A CA 1
ATOM 512 C C . ARG A 1 68 ? 1.444 -1.259 4.128 1.00 96.12 68 ARG A C 1
ATOM 514 O O . ARG A 1 68 ? 0.648 -0.713 4.885 1.00 96.12 68 ARG A O 1
ATOM 521 N N . ILE A 1 69 ? 1.851 -0.714 2.980 1.00 95.50 69 ILE A N 1
ATOM 522 C CA . ILE A 1 69 ? 1.336 0.575 2.486 1.00 95.50 69 ILE A CA 1
ATOM 523 C C . ILE A 1 69 ? -0.122 0.447 2.037 1.00 95.50 69 ILE A C 1
ATOM 525 O O . ILE A 1 69 ? -0.906 1.355 2.305 1.00 95.50 69 ILE A O 1
ATOM 529 N N . LYS A 1 70 ? -0.516 -0.679 1.421 1.00 96.88 70 LYS A N 1
ATOM 530 C CA . LYS A 1 70 ? -1.923 -0.950 1.087 1.00 96.88 70 LYS A CA 1
ATOM 531 C C . LYS A 1 70 ? -2.808 -0.839 2.324 1.00 96.88 70 LYS A C 1
ATOM 533 O O . LYS A 1 70 ? -3.818 -0.150 2.287 1.00 96.88 70 LYS A O 1
ATOM 538 N N . ALA A 1 71 ? -2.390 -1.456 3.431 1.00 96.88 71 ALA A N 1
ATOM 539 C CA . ALA A 1 71 ? -3.130 -1.397 4.686 1.00 96.88 71 ALA A CA 1
ATOM 540 C C . ALA A 1 71 ? -3.331 0.041 5.196 1.00 96.88 71 ALA A C 1
ATOM 542 O O . ALA A 1 71 ? -4.447 0.390 5.575 1.00 96.88 71 ALA A O 1
ATOM 543 N N . ASP A 1 72 ? -2.288 0.882 5.164 1.00 95.00 72 ASP A N 1
ATOM 544 C CA . ASP A 1 72 ? -2.407 2.294 5.567 1.00 95.00 72 ASP A CA 1
ATOM 545 C C . ASP A 1 72 ? -3.344 3.071 4.638 1.00 95.00 72 ASP A C 1
ATOM 547 O O . ASP A 1 72 ? -4.172 3.855 5.101 1.00 95.00 72 ASP A O 1
ATOM 551 N N . ALA A 1 73 ? -3.224 2.862 3.325 1.00 95.06 73 ALA A N 1
ATOM 552 C CA . ALA A 1 73 ? -4.052 3.543 2.340 1.00 95.06 73 ALA A CA 1
ATOM 553 C C . ALA A 1 73 ? -5.537 3.167 2.486 1.00 95.06 73 ALA A C 1
ATOM 555 O O . ALA A 1 73 ? -6.390 4.052 2.493 1.00 95.06 73 ALA A O 1
ATOM 556 N N . GLU A 1 74 ? -5.848 1.881 2.664 1.00 95.88 74 GLU A N 1
ATOM 557 C CA . GLU A 1 74 ? -7.218 1.401 2.876 1.00 95.88 74 GLU A CA 1
ATOM 558 C C . GLU A 1 74 ? -7.796 1.877 4.216 1.00 95.88 74 GLU A C 1
ATOM 560 O O . GLU A 1 74 ? -8.964 2.259 4.285 1.00 95.88 74 GLU A O 1
ATOM 565 N N . GLU A 1 75 ? -6.990 1.936 5.282 1.00 94.19 75 GLU A N 1
ATOM 566 C CA . GLU A 1 75 ? -7.424 2.523 6.553 1.00 94.19 75 GLU A CA 1
ATOM 567 C C . GLU A 1 75 ? -7.769 4.008 6.388 1.00 94.19 75 GLU A C 1
ATOM 569 O O . GLU A 1 75 ? -8.826 4.446 6.847 1.00 94.19 75 GLU A O 1
ATOM 574 N N . LEU A 1 76 ? -6.917 4.778 5.702 1.00 92.06 76 LEU A N 1
ATOM 575 C CA . LEU A 1 76 ? -7.166 6.192 5.406 1.00 92.06 76 LEU A CA 1
ATOM 576 C C . LEU A 1 76 ? -8.390 6.394 4.499 1.00 92.06 76 LEU A C 1
ATOM 578 O O . LEU A 1 76 ? -9.064 7.418 4.614 1.00 92.06 76 LEU A O 1
ATOM 582 N N . ALA A 1 77 ? -8.700 5.427 3.632 1.00 92.00 77 ALA A N 1
ATOM 583 C CA . ALA A 1 77 ? -9.928 5.400 2.838 1.00 92.00 77 ALA A CA 1
ATOM 584 C C . ALA A 1 77 ? -11.181 5.031 3.660 1.00 92.00 77 ALA A C 1
ATOM 586 O O . ALA A 1 77 ? -12.297 5.170 3.163 1.00 92.00 77 ALA A O 1
ATOM 587 N N . GLY A 1 78 ? -11.019 4.559 4.903 1.00 91.88 78 GLY A N 1
ATOM 588 C CA . GLY A 1 78 ? -12.101 4.031 5.742 1.00 91.88 78 GLY A CA 1
ATOM 589 C C . GLY A 1 78 ? -12.490 2.580 5.427 1.00 91.88 78 GLY A C 1
ATOM 590 O O . GLY A 1 78 ? -13.439 2.050 6.009 1.00 91.88 78 GLY A O 1
ATOM 591 N N . ASN A 1 79 ? -11.749 1.908 4.547 1.00 94.44 79 ASN A N 1
ATOM 592 C CA . ASN A 1 79 ? -11.981 0.532 4.119 1.00 94.44 79 ASN A CA 1
ATOM 593 C C . ASN A 1 79 ? -11.309 -0.458 5.083 1.00 94.44 79 ASN A C 1
ATOM 595 O O . ASN A 1 79 ? -10.353 -1.155 4.745 1.00 94.44 79 ASN A O 1
ATOM 599 N N . PHE A 1 80 ? -11.812 -0.536 6.316 1.00 94.88 80 PHE A N 1
ATOM 600 C CA . PHE A 1 80 ? -11.164 -1.319 7.377 1.00 94.88 80 PHE A CA 1
ATOM 601 C C . PHE A 1 80 ? -11.027 -2.818 7.078 1.00 94.88 80 PHE A C 1
ATOM 603 O O . PHE A 1 80 ? -10.078 -3.434 7.555 1.00 94.88 80 PHE A O 1
ATOM 610 N N . ASP A 1 81 ? -11.942 -3.404 6.302 1.00 95.19 81 ASP A N 1
ATOM 611 C CA . ASP A 1 81 ? -11.857 -4.821 5.925 1.00 95.19 81 ASP A CA 1
ATOM 612 C C . ASP A 1 81 ? -10.691 -5.062 4.951 1.00 95.19 81 ASP A C 1
ATOM 614 O O . ASP A 1 81 ? -9.838 -5.904 5.219 1.00 95.19 81 ASP A O 1
ATOM 618 N N . ALA A 1 82 ? -10.563 -4.231 3.911 1.00 96.31 82 ALA A N 1
ATOM 619 C CA . ALA A 1 82 ? -9.437 -4.291 2.976 1.00 96.31 82 ALA A CA 1
ATOM 620 C C . ALA A 1 82 ? -8.090 -4.012 3.668 1.00 96.31 82 ALA A C 1
ATOM 622 O O . ALA A 1 82 ? -7.083 -4.655 3.369 1.00 96.31 82 ALA A O 1
ATOM 623 N N . ALA A 1 83 ? -8.071 -3.103 4.650 1.00 97.44 83 ALA A N 1
ATOM 624 C CA . ALA A 1 83 ? -6.883 -2.847 5.460 1.00 97.44 83 ALA A CA 1
ATOM 625 C C . ALA A 1 83 ? -6.464 -4.076 6.291 1.00 97.44 83 ALA A C 1
ATOM 627 O O . ALA A 1 83 ? -5.273 -4.368 6.416 1.00 97.44 83 ALA A O 1
ATOM 628 N N . VAL A 1 84 ? -7.429 -4.824 6.840 1.00 97.62 84 VAL A N 1
ATOM 629 C CA . VAL A 1 84 ? -7.163 -6.080 7.559 1.00 97.62 84 VAL A CA 1
ATOM 630 C C . VAL A 1 84 ? -6.608 -7.148 6.618 1.00 97.62 84 VAL A C 1
ATOM 632 O O . VAL A 1 84 ? -5.614 -7.785 6.970 1.00 97.62 84 VAL A O 1
ATOM 635 N N . ASP A 1 85 ? -7.184 -7.312 5.428 1.00 96.94 85 ASP A N 1
ATOM 636 C CA . ASP A 1 85 ? -6.716 -8.294 4.440 1.00 96.94 85 ASP A CA 1
ATOM 637 C C . ASP A 1 85 ? -5.286 -7.988 3.963 1.00 96.94 85 ASP A C 1
ATOM 639 O O . ASP A 1 85 ? -4.438 -8.881 3.851 1.00 96.94 85 ASP A O 1
ATOM 643 N N . ALA A 1 86 ? -4.967 -6.705 3.776 1.00 97.12 86 ALA A N 1
ATOM 644 C CA . ALA A 1 86 ? -3.613 -6.262 3.464 1.00 97.12 86 ALA A CA 1
ATOM 645 C C . ALA A 1 86 ? -2.617 -6.547 4.606 1.00 97.12 86 ALA A C 1
ATOM 647 O O . ALA A 1 86 ? -1.487 -6.962 4.345 1.00 97.12 86 ALA A O 1
ATOM 648 N N . LEU A 1 87 ? -3.017 -6.390 5.877 1.00 97.25 87 LEU A N 1
ATOM 649 C CA . LEU A 1 87 ? -2.174 -6.742 7.031 1.00 97.25 87 LEU A CA 1
ATOM 650 C C . LEU A 1 87 ? -1.937 -8.252 7.156 1.00 97.25 87 LEU A C 1
ATOM 652 O O . LEU A 1 87 ? -0.857 -8.658 7.590 1.00 97.25 87 LEU A O 1
ATOM 6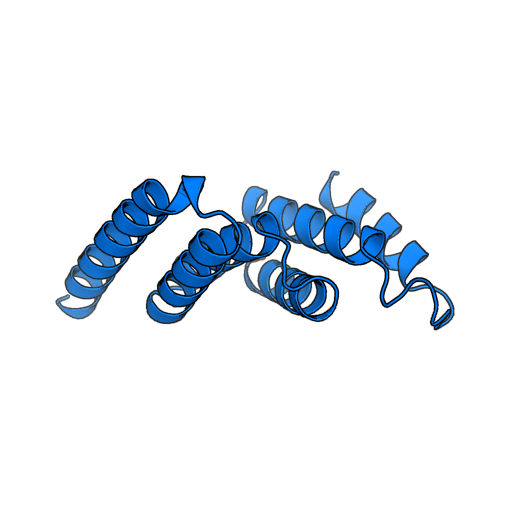56 N N . LEU A 1 88 ? -2.919 -9.078 6.782 1.00 96.31 88 LEU A N 1
ATOM 657 C CA . LEU A 1 88 ? -2.748 -10.531 6.715 1.00 96.31 88 LEU A CA 1
ATOM 658 C C . LEU A 1 88 ? -1.707 -10.891 5.653 1.00 96.31 88 LEU A C 1
ATOM 660 O O . LEU A 1 88 ? -0.703 -11.519 5.989 1.00 96.31 88 LEU A O 1
ATOM 664 N N . SER A 1 89 ? -1.869 -10.369 4.436 1.00 95.50 89 SER A N 1
ATOM 665 C CA . SER A 1 89 ? -0.925 -10.568 3.325 1.00 95.50 89 SER A CA 1
ATOM 666 C C . SER A 1 89 ? 0.488 -10.082 3.681 1.00 95.50 89 SER A C 1
ATOM 668 O O . SER A 1 89 ? 1.487 -10.751 3.418 1.00 95.50 89 SER A O 1
ATOM 670 N N . TRP A 1 90 ? 0.595 -8.945 4.379 1.00 95.75 90 TRP A N 1
ATOM 671 C CA . TRP A 1 90 ? 1.871 -8.442 4.888 1.00 95.75 90 TRP A CA 1
ATOM 672 C C . TRP A 1 90 ? 2.547 -9.419 5.860 1.00 95.75 90 TRP A C 1
ATOM 674 O O . TRP A 1 90 ? 3.764 -9.609 5.787 1.00 95.75 90 TRP A O 1
ATOM 684 N N . SER A 1 91 ? 1.775 -10.040 6.757 1.00 94.88 91 SER A N 1
ATOM 685 C CA . SER A 1 91 ? 2.292 -11.026 7.713 1.00 94.88 91 SER A CA 1
ATOM 686 C C . SER A 1 91 ? 2.661 -12.364 7.077 1.00 94.88 91 SER A C 1
ATOM 688 O O . SER A 1 91 ? 3.578 -13.024 7.555 1.00 94.88 91 SER A O 1
ATOM 690 N N . GLU A 1 92 ? 1.995 -12.747 5.989 1.00 92.50 92 GLU A N 1
ATOM 691 C CA . GLU A 1 92 ? 2.342 -13.935 5.205 1.00 92.50 92 GLU A CA 1
ATOM 692 C C . GLU A 1 92 ? 3.666 -13.729 4.461 1.00 92.50 92 GLU A C 1
ATOM 694 O O . GLU A 1 92 ? 4.535 -14.597 4.495 1.00 92.50 92 GLU A O 1
ATOM 699 N N . ALA A 1 93 ? 3.864 -12.543 3.874 1.00 89.31 93 ALA A N 1
ATOM 700 C CA . ALA A 1 93 ? 5.124 -12.165 3.237 1.00 89.31 93 ALA A CA 1
ATOM 701 C C . ALA A 1 93 ? 6.268 -11.922 4.243 1.00 89.31 93 ALA A C 1
ATOM 703 O O . ALA A 1 93 ? 7.437 -12.004 3.874 1.00 89.31 93 ALA A O 1
ATOM 704 N N . ASN A 1 94 ? 5.956 -11.606 5.509 1.00 89.69 94 ASN A N 1
ATOM 705 C CA . ASN A 1 94 ? 6.937 -11.340 6.568 1.00 89.69 94 ASN A CA 1
ATOM 706 C C . ASN A 1 94 ? 6.498 -12.017 7.875 1.00 89.69 94 ASN A C 1
ATOM 708 O O . ASN A 1 94 ? 5.899 -11.354 8.732 1.00 89.69 94 ASN A O 1
ATOM 712 N N . PRO A 1 95 ? 6.804 -13.311 8.070 1.00 89.25 95 PRO A N 1
ATOM 713 C CA . PRO A 1 95 ? 6.384 -14.054 9.260 1.00 89.25 95 PRO A CA 1
ATOM 714 C C . PRO A 1 95 ? 6.796 -13.383 10.582 1.00 89.25 95 PRO A C 1
ATOM 716 O O . PRO A 1 95 ? 6.050 -13.404 11.562 1.00 89.25 95 PRO A O 1
ATOM 719 N N . ASP A 1 96 ? 7.938 -12.695 10.593 1.00 92.81 96 ASP A N 1
ATOM 720 C CA . ASP A 1 96 ? 8.480 -11.933 11.726 1.00 92.81 96 ASP A CA 1
ATOM 721 C C . ASP A 1 96 ? 7.534 -10.806 12.184 1.00 92.81 96 ASP A C 1
ATOM 723 O O . ASP A 1 96 ? 7.528 -10.390 13.346 1.00 92.81 96 ASP A O 1
ATOM 727 N N . MET A 1 97 ? 6.706 -10.310 11.262 1.00 92.06 97 MET A N 1
ATOM 728 C CA . MET A 1 97 ? 5.755 -9.227 11.485 1.00 92.06 97 MET A CA 1
ATOM 729 C C . MET A 1 97 ? 4.393 -9.722 11.979 1.00 92.06 97 MET A C 1
ATOM 731 O O . MET A 1 97 ? 3.549 -8.895 12.327 1.00 92.06 97 MET A O 1
ATOM 735 N N . LEU A 1 98 ? 4.169 -11.038 12.091 1.00 92.94 98 LEU A N 1
ATOM 736 C CA . LEU A 1 98 ? 2.884 -11.630 12.484 1.00 92.94 98 LEU A CA 1
ATOM 737 C C . LEU A 1 98 ? 2.316 -11.037 13.779 1.00 92.94 98 LEU A C 1
ATOM 739 O O . LEU A 1 98 ? 1.138 -10.685 13.853 1.00 92.94 98 LEU A O 1
ATOM 743 N N . THR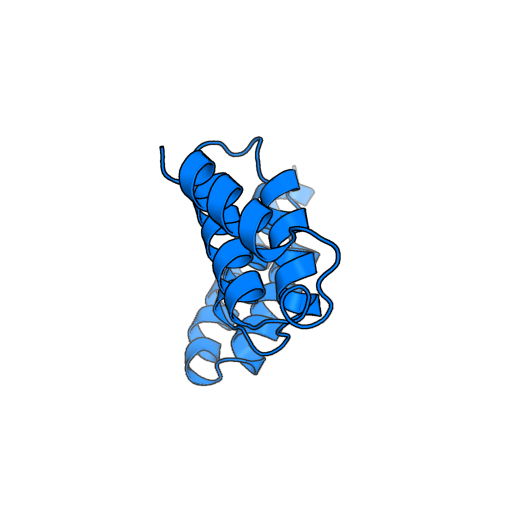 A 1 99 ? 3.150 -10.896 14.810 1.00 95.56 99 THR A N 1
ATOM 744 C CA . THR A 1 99 ? 2.726 -10.325 16.097 1.00 95.56 99 THR A CA 1
ATOM 745 C C . THR A 1 99 ? 2.292 -8.866 15.946 1.00 95.56 99 THR A C 1
ATOM 747 O O . THR A 1 99 ? 1.298 -8.445 16.543 1.00 95.56 99 THR A O 1
ATOM 750 N N . LYS A 1 100 ? 3.000 -8.091 15.116 1.00 95.81 100 LYS A N 1
ATOM 751 C CA . LYS A 1 100 ? 2.668 -6.689 14.844 1.00 95.81 100 LYS A CA 1
ATOM 752 C C . LYS A 1 100 ? 1.384 -6.576 14.019 1.00 95.81 100 LYS A C 1
ATOM 754 O O . LYS A 1 100 ? 0.500 -5.816 14.407 1.00 95.81 100 LYS A O 1
ATOM 759 N N . ALA A 1 101 ? 1.236 -7.388 12.973 1.00 95.56 101 ALA A N 1
ATOM 760 C CA . ALA A 1 101 ? 0.031 -7.447 12.150 1.00 95.56 101 ALA A CA 1
ATOM 761 C C . ALA A 1 101 ? -1.211 -7.780 12.987 1.00 95.56 101 ALA A C 1
ATOM 763 O O . ALA A 1 101 ? -2.206 -7.063 12.925 1.00 95.56 101 ALA A O 1
ATOM 764 N N . LYS A 1 102 ? -1.140 -8.788 13.870 1.00 96.38 102 LYS A N 1
ATOM 765 C CA . LYS A 1 102 ? -2.246 -9.137 14.783 1.00 96.38 102 LYS A CA 1
ATOM 766 C C . LYS A 1 102 ? -2.679 -7.961 15.661 1.00 96.38 102 LYS A C 1
ATOM 768 O O . LYS A 1 102 ? -3.878 -7.745 15.857 1.00 96.38 102 LYS A O 1
ATOM 773 N N . LYS A 1 103 ? -1.721 -7.189 16.183 1.00 96.88 103 LYS A N 1
ATOM 774 C CA . LYS A 1 103 ? -2.005 -6.000 16.999 1.00 96.88 103 LYS A CA 1
ATOM 775 C C . LYS A 1 103 ? -2.715 -4.915 16.184 1.00 96.88 103 LYS A C 1
ATOM 777 O O . LYS A 1 103 ? -3.702 -4.358 16.661 1.00 96.88 103 LYS A O 1
ATOM 782 N N . GLU A 1 104 ? -2.249 -4.640 14.967 1.00 96.75 104 GLU A N 1
ATOM 783 C CA . GLU A 1 104 ? -2.878 -3.653 14.079 1.00 96.75 104 GLU A CA 1
ATOM 784 C C . GLU A 1 104 ? -4.278 -4.094 13.628 1.00 96.75 104 GLU A C 1
ATOM 786 O O . GLU A 1 104 ? -5.217 -3.311 13.745 1.00 96.75 104 GLU A O 1
ATOM 791 N N . ILE A 1 105 ? -4.467 -5.363 13.254 1.00 97.00 105 ILE A N 1
ATOM 792 C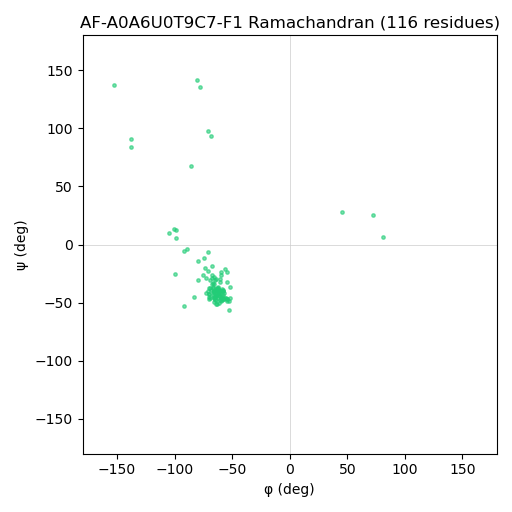 CA . ILE A 1 105 ? -5.783 -5.931 12.908 1.00 97.00 105 ILE A CA 1
ATOM 793 C C . ILE A 1 105 ? -6.766 -5.783 14.075 1.00 97.00 105 ILE A C 1
ATOM 795 O O . ILE A 1 105 ? -7.920 -5.396 13.887 1.00 97.00 105 ILE A O 1
ATOM 799 N N . SER A 1 106 ? -6.309 -6.057 15.299 1.00 96.31 106 SER A N 1
ATOM 800 C CA . SER A 1 106 ? -7.141 -5.921 16.501 1.00 96.31 106 SER A CA 1
ATOM 801 C C . SER A 1 106 ? -7.571 -4.466 16.720 1.00 96.31 106 SER A C 1
ATOM 803 O O . SER A 1 106 ? -8.741 -4.208 17.000 1.00 96.31 106 SER A O 1
ATOM 805 N N . ARG A 1 107 ? -6.654 -3.506 16.523 1.00 95.88 107 ARG A N 1
ATOM 806 C CA . ARG A 1 107 ? -6.952 -2.065 16.576 1.00 95.88 107 ARG A CA 1
ATOM 807 C C . ARG A 1 107 ? -8.003 -1.668 15.534 1.00 95.88 107 ARG A C 1
ATOM 809 O O . ARG A 1 107 ? -8.971 -1.000 15.893 1.00 95.88 107 ARG A O 1
ATOM 816 N N . LEU A 1 108 ? -7.836 -2.088 14.277 1.00 95.06 108 LEU A N 1
ATOM 817 C CA . LEU A 1 108 ? -8.756 -1.748 13.183 1.00 95.06 108 LEU A CA 1
ATOM 818 C C . LEU A 1 108 ? -10.168 -2.287 13.427 1.00 95.06 108 LEU A C 1
ATOM 820 O O . LEU A 1 108 ? -11.143 -1.563 13.240 1.00 95.06 108 LEU A O 1
ATOM 824 N N . ARG A 1 109 ? -10.289 -3.527 13.915 1.00 93.62 109 ARG A N 1
ATOM 825 C CA . ARG A 1 109 ? -11.590 -4.140 14.233 1.00 93.62 109 ARG A CA 1
ATOM 826 C C . ARG A 1 109 ? -12.347 -3.379 15.320 1.00 93.62 109 ARG A C 1
ATOM 828 O O . ARG A 1 109 ? -13.552 -3.176 15.195 1.00 93.62 109 ARG A O 1
ATOM 835 N N . ILE A 1 110 ? -11.644 -2.919 16.358 1.00 92.81 110 ILE A N 1
ATOM 836 C CA . ILE A 1 110 ? -12.241 -2.082 17.408 1.00 92.81 110 ILE A CA 1
ATOM 837 C C . ILE A 1 110 ? -12.685 -0.742 16.819 1.00 92.81 110 ILE A C 1
ATOM 839 O O . ILE A 1 110 ? -13.823 -0.330 17.034 1.00 92.81 110 ILE A O 1
ATOM 843 N N . HIS A 1 111 ? -11.819 -0.086 16.040 1.00 88.62 111 HIS A N 1
ATOM 844 C CA . HIS A 1 111 ? -12.133 1.209 15.443 1.00 88.62 111 HIS A CA 1
ATOM 845 C C . HIS A 1 111 ? -13.367 1.135 14.529 1.00 88.62 111 HIS A C 1
ATOM 847 O O . HIS A 1 111 ? -14.294 1.928 14.698 1.00 88.62 111 HIS A O 1
ATOM 853 N N . ARG A 1 112 ? -13.443 0.111 13.667 1.00 89.88 112 ARG A N 1
ATOM 854 C CA . ARG A 1 112 ? -14.619 -0.194 12.838 1.00 89.88 112 ARG A CA 1
ATOM 855 C C . ARG A 1 112 ? -15.885 -0.396 13.675 1.00 89.88 112 ARG A C 1
ATOM 857 O O . ARG A 1 112 ? -16.935 0.150 13.356 1.00 89.88 112 ARG A O 1
ATOM 864 N N . SER A 1 113 ? -15.806 -1.165 14.761 1.00 86.19 113 SER A N 1
ATOM 865 C CA . SER A 1 113 ? -16.960 -1.382 15.643 1.00 86.19 113 SER A CA 1
ATOM 866 C C . SER A 1 113 ? -17.447 -0.076 16.279 1.00 86.19 113 SER A C 1
ATOM 868 O O . SER A 1 113 ? -18.653 0.121 16.421 1.00 86.19 113 SER A O 1
ATOM 870 N N . THR A 1 114 ? -16.531 0.817 16.663 1.00 84.88 114 THR A N 1
ATOM 871 C CA . THR A 1 114 ? -16.875 2.122 17.249 1.00 84.88 114 THR A CA 1
ATOM 872 C C . THR A 1 114 ? -17.381 3.146 16.234 1.00 84.88 114 THR A C 1
ATOM 874 O O . THR A 1 114 ? -18.127 4.043 16.618 1.00 84.88 114 THR A O 1
ATOM 877 N N . SER A 1 115 ? -16.992 3.043 14.959 1.00 77.06 115 SER A N 1
ATOM 878 C CA . SER A 1 115 ? -17.482 3.936 13.904 1.00 77.06 115 SER A CA 1
ATOM 879 C C . SER A 1 115 ? -18.876 3.548 13.407 1.00 77.06 115 SER A C 1
ATOM 881 O O . SER A 1 115 ? -19.644 4.433 13.058 1.00 77.06 115 SER A O 1
ATOM 883 N N . LEU A 1 116 ? -19.227 2.257 13.433 1.00 74.50 116 LEU A N 1
ATOM 884 C CA . LEU A 1 116 ? -20.552 1.747 13.041 1.00 74.50 116 LEU A CA 1
ATOM 885 C C . LEU A 1 116 ? -21.642 1.913 14.114 1.00 74.50 116 LEU A C 1
ATOM 887 O O . LEU A 1 116 ? -22.817 1.713 13.827 1.00 74.50 116 LEU A O 1
ATOM 891 N N . SER A 1 117 ? -21.261 2.220 15.355 1.00 73.12 117 SER A N 1
ATOM 892 C CA . SER A 1 117 ? -22.175 2.356 16.502 1.00 73.12 117 SER A CA 1
ATOM 893 C C . SER A 1 117 ? -22.555 3.809 16.827 1.00 73.12 117 SER A C 1
ATOM 895 O O . SER A 1 117 ? -23.221 4.046 17.835 1.00 73.12 117 SER A O 1
ATOM 897 N N . ARG A 1 118 ? -22.137 4.771 15.994 1.00 55.69 118 ARG A N 1
ATOM 898 C CA . ARG A 1 118 ? -22.467 6.202 16.088 1.00 55.69 118 ARG A CA 1
ATOM 899 C C . ARG A 1 118 ? -23.427 6.601 14.979 1.00 55.69 118 ARG A C 1
ATOM 901 O O . ARG A 1 118 ? -24.277 7.468 15.266 1.00 55.69 118 ARG A O 1
#

InterPro domains:
  IPR011990 Tetratricopeptide-like helical domain superfamily [G3DSA:1.25.40.10] (4-116)
  IPR011990 Tetratricopeptide-like helical domain superfamily [SSF48452] (28-97)

Organism: NCBI:txid49252

Sequence (118 aa):
KKVKLLSSVVKSLTKDDDVQLVGSTALAHALVLRADAHLEIIPSKVKEALEDIDKAIDIDTINGKAWRIKADAEELAGNFDAAVDALLSWSEANPDMLTKAKKEISRLRIHRSTSLSR